Protein AF-A0A1M6BWD9-F1 (afdb_monomer_lite)

Organism: NCBI:txid1123071

Sequence (144 aa):
MQTHFTKLRRLILLSAVSTPVLSFIAFLVFAAGQEAVGLLMGLTAFLVANAFPHEKPMKDPNKESQWKLSHVLQLIPAMLVSIWLVQRPSFQLLLDDAWASLWDWRVITAAAIWHALWLRSSYRK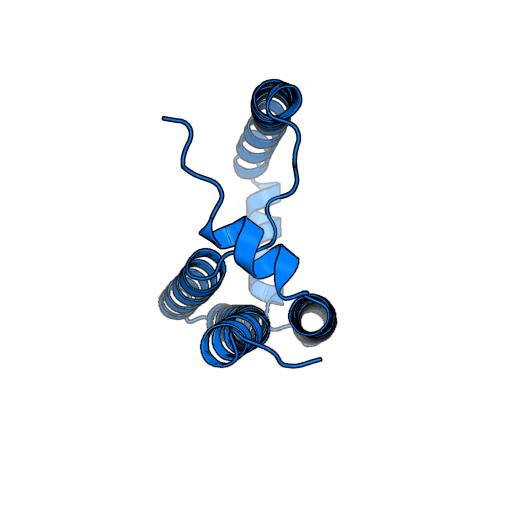ATTLEDTSIIAIYTEPEKS

pLDDT: mean 71.98, std 10.78, range [40.44, 87.0]

Foldseek 3Di:
DDQPPPVLLVLLLCLLQVLLVLLLVLLVCVLVVVVVVSVVSNVVSVCSNVVRDDQDPDPDPVVPVVVVVVVVVVVVVVVVVVVVLVPDPVNVVVVVVVSVCSPPVVVSVVSVVVSVVSSVVSNVSSVPDDSVSVCVRVPPPPPD

Secondary structure (DSSP, 8-state):
---S-HHHHHHHHHHHHHHHHHHHHHHHHHHTT-HHHHHHHHHHHHHHHHHS----S-S-HHHHHHHHHHHHHHHHHHHHHHHHHHTSHHHHHHHHHHHHTTT-HHHHHHHHHHHHHHHHHHHHHHHH--HHHHHHHHHS----

Radius of gyration: 19.37 Å; chains: 1; bounding box: 49×25×58 Å

Structure (mmCIF, N/CA/C/O backbone):
data_AF-A0A1M6BWD9-F1
#
_entry.id   AF-A0A1M6BWD9-F1
#
loop_
_atom_site.group_PDB
_atom_site.id
_atom_site.type_symbol
_atom_site.label_atom_id
_atom_site.label_alt_id
_atom_site.label_comp_id
_atom_site.label_asym_id
_atom_site.label_entity_id
_atom_site.label_seq_id
_atom_site.pdbx_PDB_ins_code
_atom_site.Cartn_x
_atom_site.Cartn_y
_atom_site.Cartn_z
_atom_site.occupancy
_atom_site.B_iso_or_equiv
_atom_site.auth_seq_id
_atom_site.auth_comp_id
_atom_site.auth_asym_id
_atom_site.auth_atom_id
_atom_site.pdbx_PDB_model_num
ATOM 1 N N . MET A 1 1 ? 6.108 -0.291 -33.527 1.00 48.62 1 MET A N 1
ATOM 2 C CA . MET A 1 1 ? 7.008 -0.589 -32.392 1.00 48.62 1 MET A CA 1
ATOM 3 C C . MET A 1 1 ? 6.810 -2.052 -32.013 1.00 48.62 1 MET A C 1
ATOM 5 O O . MET A 1 1 ? 5.716 -2.397 -31.586 1.00 48.62 1 MET A O 1
ATOM 9 N N . GLN A 1 2 ? 7.787 -2.927 -32.267 1.00 47.03 2 GLN A N 1
ATOM 10 C CA . GLN A 1 2 ? 7.740 -4.315 -31.788 1.00 47.03 2 GLN A CA 1
ATOM 11 C C . GLN A 1 2 ? 8.151 -4.319 -30.313 1.00 47.03 2 GLN A C 1
ATOM 13 O O . GLN A 1 2 ? 9.247 -3.880 -29.989 1.00 47.03 2 GLN A O 1
ATOM 18 N N . THR A 1 3 ? 7.265 -4.766 -29.422 1.00 55.62 3 THR A N 1
ATOM 19 C CA . THR A 1 3 ? 7.608 -4.965 -28.008 1.00 55.62 3 THR A CA 1
ATOM 20 C C . THR A 1 3 ? 8.378 -6.271 -27.861 1.00 55.62 3 THR A C 1
ATOM 22 O O . THR A 1 3 ? 7.799 -7.333 -28.099 1.00 55.62 3 THR A O 1
ATOM 25 N N . HIS A 1 4 ? 9.638 -6.224 -27.440 1.00 62.31 4 HIS A N 1
ATOM 26 C CA . HIS A 1 4 ? 10.453 -7.433 -27.264 1.00 62.31 4 HIS A CA 1
ATOM 27 C C . HIS A 1 4 ? 10.131 -8.179 -25.951 1.00 62.31 4 HIS A C 1
ATOM 29 O O . HIS A 1 4 ? 10.349 -9.385 -25.851 1.00 62.31 4 HIS A O 1
ATOM 35 N N . PHE A 1 5 ? 9.527 -7.498 -24.965 1.00 69.44 5 PHE A N 1
ATOM 36 C CA . PHE A 1 5 ? 9.282 -8.025 -23.611 1.00 69.44 5 PHE A CA 1
ATOM 37 C C . PHE A 1 5 ? 7.793 -8.173 -23.254 1.00 69.44 5 PHE A C 1
ATOM 39 O O . PHE A 1 5 ? 7.337 -7.738 -22.195 1.00 69.44 5 PHE A O 1
ATOM 46 N N . THR A 1 6 ? 6.993 -8.807 -24.117 1.00 74.00 6 THR A N 1
ATOM 47 C CA . THR A 1 6 ? 5.530 -8.906 -23.931 1.00 74.00 6 THR A CA 1
ATOM 48 C C . THR A 1 6 ? 5.119 -9.602 -22.625 1.00 74.00 6 THR A C 1
ATOM 50 O O . THR A 1 6 ? 4.178 -9.160 -21.969 1.00 74.00 6 THR A O 1
ATOM 53 N N . LYS A 1 7 ? 5.821 -10.670 -22.208 1.00 77.12 7 LYS A N 1
ATOM 54 C CA . LYS A 1 7 ? 5.540 -11.372 -20.936 1.00 77.12 7 LYS A CA 1
ATOM 55 C C . LYS A 1 7 ? 5.805 -10.480 -19.720 1.00 77.12 7 LYS A C 1
ATOM 57 O O . LYS A 1 7 ? 5.008 -10.456 -18.791 1.00 77.12 7 LYS A O 1
ATOM 62 N N . LEU A 1 8 ? 6.894 -9.719 -19.762 1.00 72.81 8 LEU A N 1
ATOM 63 C CA . LEU A 1 8 ? 7.339 -8.876 -18.658 1.00 72.81 8 LEU A CA 1
ATOM 64 C C . LEU A 1 8 ? 6.427 -7.650 -18.494 1.00 72.81 8 LEU A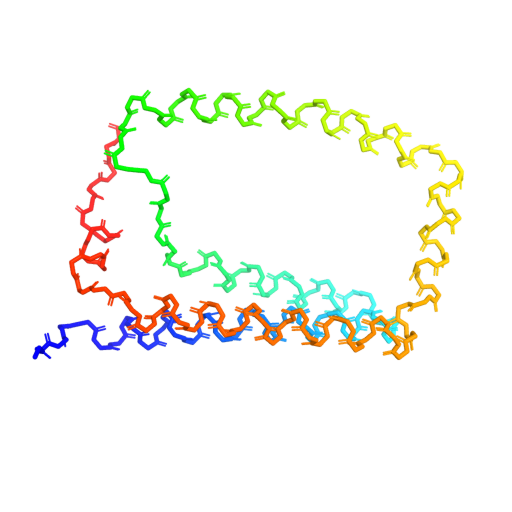 C 1
ATOM 66 O O . LEU A 1 8 ? 5.990 -7.346 -17.389 1.00 72.81 8 LEU A O 1
ATOM 70 N N . ARG A 1 9 ? 6.002 -7.039 -19.607 1.00 72.88 9 ARG A N 1
ATOM 71 C CA . ARG A 1 9 ? 4.967 -5.990 -19.612 1.00 72.88 9 ARG A CA 1
ATOM 72 C C . ARG A 1 9 ? 3.645 -6.461 -19.006 1.00 72.88 9 ARG A C 1
ATOM 74 O O . ARG A 1 9 ? 3.039 -5.725 -18.236 1.00 72.88 9 ARG A O 1
ATOM 81 N N . ARG A 1 10 ? 3.202 -7.686 -19.319 1.00 80.19 10 ARG A N 1
ATOM 82 C CA . ARG A 1 10 ? 1.982 -8.263 -18.724 1.00 80.19 10 ARG A CA 1
ATOM 83 C C . ARG A 1 10 ? 2.099 -8.408 -17.209 1.00 80.19 10 ARG A C 1
ATOM 85 O O . ARG A 1 10 ? 1.130 -8.132 -16.519 1.00 80.19 10 ARG A O 1
ATOM 92 N N . LEU A 1 11 ? 3.268 -8.797 -16.706 1.00 79.88 11 LEU A N 1
ATOM 93 C CA . LEU A 1 11 ? 3.521 -8.921 -15.270 1.00 79.88 11 LEU A CA 1
ATOM 94 C C . LEU A 1 11 ? 3.537 -7.558 -14.558 1.00 79.88 11 LEU A C 1
ATOM 96 O O . LEU A 1 11 ? 2.911 -7.428 -13.513 1.00 79.88 11 LEU A O 1
ATOM 100 N N . ILE A 1 12 ? 4.158 -6.533 -15.152 1.00 78.38 12 ILE A N 1
ATOM 101 C CA . ILE A 1 12 ? 4.143 -5.153 -14.625 1.00 78.38 12 ILE A CA 1
ATOM 102 C C . ILE A 1 12 ? 2.720 -4.573 -14.629 1.00 78.38 12 ILE A C 1
ATOM 104 O O . ILE A 1 12 ? 2.302 -3.911 -13.685 1.00 78.38 12 ILE A O 1
ATOM 108 N N . LEU A 1 13 ? 1.944 -4.826 -15.685 1.00 80.94 13 LEU A N 1
ATOM 109 C CA . LEU A 1 13 ? 0.542 -4.407 -15.740 1.00 80.94 13 LEU A CA 1
ATOM 110 C C . LEU A 1 13 ? -0.302 -5.136 -14.697 1.00 80.94 13 LEU A C 1
ATOM 112 O O . LEU A 1 13 ? -1.131 -4.512 -14.038 1.00 80.94 13 LEU A O 1
ATOM 116 N N . LEU A 1 14 ? -0.080 -6.442 -14.536 1.00 83.81 14 LEU A N 1
ATOM 117 C CA . LEU A 1 14 ? -0.772 -7.236 -13.532 1.00 83.81 14 LEU A CA 1
ATOM 118 C C . LEU A 1 14 ? -0.479 -6.692 -12.136 1.00 83.81 14 LEU A C 1
ATOM 120 O O . LEU A 1 14 ? -1.425 -6.459 -11.398 1.00 83.81 14 LEU A O 1
ATOM 124 N N . SER A 1 15 ? 0.783 -6.407 -11.808 1.00 82.25 15 SER A N 1
ATOM 125 C CA . SER A 1 15 ? 1.168 -5.871 -10.500 1.00 82.25 15 SER A CA 1
ATOM 126 C C . SER A 1 15 ? 0.617 -4.470 -10.242 1.00 82.25 15 SER A C 1
ATOM 128 O O . SER A 1 15 ? 0.125 -4.195 -9.145 1.00 82.25 15 SER A O 1
ATOM 130 N N . ALA A 1 16 ? 0.613 -3.608 -11.262 1.00 81.62 16 ALA A N 1
ATOM 131 C CA . ALA A 1 16 ? 0.047 -2.263 -11.197 1.00 81.62 16 ALA A CA 1
ATOM 132 C C . ALA A 1 16 ? -1.461 -2.261 -10.898 1.00 81.62 16 ALA A C 1
ATOM 134 O O . ALA A 1 16 ? -1.970 -1.286 -10.342 1.00 81.62 16 ALA A O 1
ATOM 135 N N . VAL A 1 17 ? -2.165 -3.341 -11.254 1.00 86.00 17 VAL A N 1
ATOM 136 C CA . VAL A 1 17 ? -3.596 -3.528 -10.990 1.00 86.00 17 VAL A CA 1
ATOM 137 C C . VAL A 1 17 ? -3.841 -4.302 -9.699 1.00 86.00 17 VAL A C 1
ATOM 139 O O . VAL A 1 17 ? -4.645 -3.885 -8.869 1.00 86.00 17 VAL A O 1
ATOM 142 N N . SER A 1 18 ? -3.146 -5.418 -9.497 1.00 85.06 18 SER A N 1
ATOM 143 C CA . SER A 1 18 ? -3.371 -6.304 -8.360 1.00 85.06 18 SER A CA 1
ATOM 144 C C . SER A 1 18 ? -2.968 -5.659 -7.043 1.00 85.06 18 SER A C 1
ATOM 146 O O . SER A 1 18 ? -3.638 -5.888 -6.049 1.00 85.06 18 SER A O 1
ATOM 148 N N . THR A 1 19 ? -1.922 -4.830 -7.021 1.00 82.94 19 THR A N 1
ATOM 149 C CA . THR A 1 19 ? -1.470 -4.155 -5.795 1.00 82.94 19 THR A CA 1
ATOM 150 C C . THR A 1 19 ? -2.558 -3.258 -5.192 1.00 82.94 19 THR A C 1
ATOM 152 O O . THR A 1 19 ? -2.977 -3.540 -4.071 1.00 82.94 19 THR A O 1
ATOM 155 N N . PRO A 1 20 ? -3.093 -2.238 -5.899 1.00 83.19 20 PRO A N 1
ATOM 156 C CA . PRO A 1 20 ? -4.149 -1.396 -5.339 1.00 83.19 20 PRO A CA 1
ATOM 157 C C . PRO A 1 20 ? -5.427 -2.185 -5.031 1.00 83.19 20 PRO A C 1
ATOM 159 O O . PRO A 1 20 ? -6.088 -1.906 -4.036 1.00 83.19 20 PRO A O 1
ATOM 162 N N . VAL A 1 21 ? -5.775 -3.195 -5.834 1.00 85.81 21 VAL A N 1
ATOM 163 C CA . VAL A 1 21 ? -6.963 -4.024 -5.578 1.00 85.81 21 VAL A CA 1
ATOM 164 C C . VAL A 1 21 ? -6.800 -4.854 -4.301 1.00 85.81 21 VAL A C 1
ATOM 166 O O . VAL A 1 21 ? -7.687 -4.842 -3.452 1.00 85.81 21 VAL A O 1
ATOM 169 N N . LEU A 1 22 ? -5.666 -5.535 -4.126 1.00 84.50 22 LEU A N 1
ATOM 170 C CA . LEU A 1 22 ? -5.383 -6.327 -2.928 1.00 84.50 22 LEU A CA 1
ATOM 171 C C . LEU A 1 22 ? -5.267 -5.443 -1.683 1.00 84.50 22 LEU A C 1
ATOM 173 O O . LEU A 1 22 ? -5.776 -5.827 -0.636 1.00 84.50 22 LEU A O 1
ATOM 177 N N . SER A 1 23 ? -4.675 -4.249 -1.795 1.00 83.38 23 SER A N 1
ATOM 178 C CA . SER A 1 23 ? -4.644 -3.268 -0.704 1.00 83.38 23 SER A CA 1
ATOM 179 C C . SER A 1 23 ? -6.044 -2.799 -0.304 1.00 83.38 23 SER A C 1
ATOM 181 O O . SER A 1 23 ? -6.332 -2.691 0.887 1.00 83.38 23 SER A O 1
ATOM 183 N N . PHE A 1 24 ? -6.942 -2.582 -1.270 1.00 86.56 24 PHE A N 1
ATOM 184 C CA . PHE A 1 24 ? -8.320 -2.202 -0.968 1.00 86.56 24 PHE A CA 1
ATOM 185 C C . PHE A 1 24 ? -9.102 -3.343 -0.308 1.00 86.56 24 PHE A C 1
ATOM 187 O O . PHE A 1 24 ? -9.823 -3.119 0.660 1.00 86.56 24 PHE A O 1
ATOM 194 N N . ILE A 1 25 ? -8.929 -4.580 -0.783 1.00 87.00 25 ILE A N 1
ATOM 195 C CA . ILE A 1 25 ? -9.562 -5.750 -0.161 1.00 87.00 25 ILE A CA 1
ATOM 196 C C . ILE A 1 25 ? -9.025 -5.954 1.259 1.00 87.00 25 ILE A C 1
ATOM 198 O O . ILE A 1 25 ? -9.814 -6.182 2.171 1.00 87.00 25 ILE A O 1
ATOM 202 N N . ALA A 1 26 ? -7.714 -5.810 1.468 1.00 82.19 26 ALA A N 1
ATOM 203 C CA . ALA A 1 26 ? -7.107 -5.863 2.794 1.00 82.19 26 ALA A CA 1
ATOM 204 C C . ALA A 1 26 ? -7.742 -4.833 3.739 1.00 82.19 26 ALA A C 1
ATOM 206 O O . ALA A 1 26 ? -8.107 -5.185 4.857 1.00 82.19 26 ALA A O 1
ATOM 207 N N . PHE A 1 27 ? -7.953 -3.601 3.264 1.00 83.69 27 PHE A N 1
ATOM 208 C CA . PHE A 1 27 ? -8.663 -2.563 4.012 1.00 83.69 27 PHE A CA 1
ATOM 209 C C . PHE A 1 27 ? -10.100 -2.976 4.367 1.00 83.69 27 PHE A C 1
ATOM 211 O O . PHE A 1 27 ? -10.486 -2.851 5.523 1.00 83.69 27 PHE A O 1
ATOM 218 N N . LEU A 1 28 ? -10.882 -3.510 3.422 1.00 85.19 28 LEU A N 1
ATOM 219 C CA . LEU A 1 28 ? -12.264 -3.935 3.691 1.00 85.19 28 LEU A CA 1
ATOM 220 C C . LEU A 1 28 ? -12.340 -5.097 4.690 1.00 85.19 28 LEU A C 1
ATOM 222 O O . LEU A 1 28 ? -13.193 -5.096 5.571 1.00 85.19 28 LEU A O 1
ATOM 226 N N . VAL A 1 29 ? -11.449 -6.082 4.564 1.00 84.31 29 VAL A N 1
ATOM 227 C CA . VAL A 1 29 ? -11.373 -7.236 5.474 1.00 84.31 29 VAL A CA 1
ATOM 228 C C . VAL A 1 29 ? -10.981 -6.787 6.882 1.00 84.31 29 VAL A C 1
ATOM 230 O O . VAL A 1 29 ? -11.552 -7.248 7.869 1.00 84.31 29 VAL A O 1
ATOM 233 N N . PHE A 1 30 ? -10.047 -5.844 6.969 1.00 79.25 30 PHE A N 1
ATOM 234 C CA . PHE A 1 30 ? -9.639 -5.231 8.223 1.00 79.25 30 PHE A CA 1
ATOM 235 C C . PHE A 1 30 ? -10.779 -4.422 8.859 1.00 79.25 30 PHE A C 1
ATOM 237 O O . PHE A 1 30 ? -11.083 -4.607 10.033 1.00 79.25 30 PHE A O 1
ATOM 244 N N . ALA A 1 31 ? -11.482 -3.609 8.066 1.00 77.31 31 ALA A N 1
ATOM 245 C CA . ALA A 1 31 ? -12.642 -2.833 8.501 1.00 77.31 31 ALA A CA 1
ATOM 246 C C . ALA A 1 31 ? -13.832 -3.712 8.935 1.00 77.31 31 ALA A C 1
ATOM 248 O O . ALA A 1 31 ? -14.627 -3.303 9.775 1.00 77.31 31 ALA A O 1
ATOM 249 N N . ALA A 1 32 ? -13.938 -4.935 8.407 1.00 82.25 32 ALA A N 1
ATOM 250 C CA . ALA A 1 32 ? -14.927 -5.932 8.817 1.00 82.25 32 ALA A CA 1
ATOM 251 C C . ALA A 1 32 ? -14.561 -6.671 10.126 1.00 82.25 32 ALA A C 1
ATOM 253 O O . ALA A 1 32 ? -15.246 -7.623 10.503 1.00 82.25 32 ALA A O 1
ATOM 254 N N . GLY A 1 33 ? -13.476 -6.276 10.805 1.00 77.06 33 GLY A N 1
ATOM 255 C CA . GLY A 1 33 ? -13.030 -6.865 12.071 1.00 77.06 33 GLY A CA 1
ATOM 256 C C . GLY A 1 33 ? -12.183 -8.134 11.926 1.00 77.06 33 GLY A C 1
ATOM 257 O O . GLY A 1 33 ? -11.872 -8.779 12.924 1.00 77.06 33 GLY A O 1
ATOM 258 N N . GLN A 1 34 ? -11.780 -8.514 10.706 1.00 82.81 34 GLN A N 1
ATOM 259 C CA . GLN A 1 34 ? -10.877 -9.649 10.473 1.00 82.81 34 GLN A CA 1
ATOM 260 C C . GLN A 1 34 ? -9.422 -9.183 10.358 1.00 82.81 34 GLN A C 1
ATOM 262 O O . GLN A 1 34 ? -8.777 -9.313 9.316 1.00 82.81 34 GLN A O 1
ATOM 267 N N . GLU A 1 35 ? -8.890 -8.642 11.450 1.00 80.31 35 GLU A N 1
ATOM 268 C CA . GLU A 1 35 ? -7.596 -7.949 11.493 1.00 80.31 35 GLU A CA 1
ATOM 269 C C . GLU A 1 35 ? -6.433 -8.807 10.975 1.00 80.31 35 GLU A C 1
ATOM 271 O O . GLU A 1 35 ? -5.673 -8.376 10.108 1.00 80.31 35 GLU A O 1
ATOM 276 N N . ALA A 1 36 ? -6.329 -10.056 11.443 1.00 75.94 36 ALA A N 1
ATOM 277 C CA . ALA A 1 36 ? -5.264 -10.976 11.042 1.00 75.94 36 ALA A CA 1
ATOM 278 C C . ALA A 1 36 ? -5.304 -11.302 9.539 1.00 75.94 36 ALA A C 1
ATOM 280 O O . ALA A 1 36 ? -4.264 -11.351 8.880 1.00 75.94 36 ALA A O 1
ATOM 281 N N . VAL A 1 37 ? -6.504 -11.485 8.979 1.00 79.69 37 VAL A N 1
ATOM 282 C CA . VAL A 1 37 ? -6.686 -11.762 7.546 1.00 79.69 37 VAL A CA 1
ATOM 283 C C . VAL A 1 37 ? -6.376 -10.507 6.729 1.00 79.69 37 VAL A C 1
ATOM 285 O O . VAL A 1 37 ? -5.654 -10.590 5.737 1.00 79.69 37 VAL A O 1
ATOM 288 N N . GLY A 1 38 ? -6.833 -9.335 7.180 1.00 74.62 38 GLY A N 1
ATOM 289 C CA . GLY A 1 38 ? -6.517 -8.046 6.565 1.00 74.62 38 GLY A CA 1
ATOM 290 C C . GLY A 1 38 ? -5.010 -7.774 6.524 1.00 74.62 38 GLY A C 1
ATOM 291 O O . GLY A 1 38 ? -4.483 -7.401 5.476 1.00 74.62 38 GLY A O 1
ATOM 292 N N . LEU A 1 39 ? -4.290 -8.054 7.615 1.00 78.88 39 LEU A N 1
ATOM 293 C CA . LEU A 1 39 ? -2.829 -7.932 7.681 1.00 78.88 39 LEU A CA 1
ATOM 294 C C . LEU A 1 39 ? -2.118 -8.891 6.719 1.00 78.88 39 LEU A C 1
ATOM 296 O O . LEU A 1 39 ? -1.208 -8.469 6.005 1.00 78.88 39 LEU A O 1
ATOM 300 N N . LEU A 1 40 ? -2.546 -10.155 6.642 1.00 81.25 40 LEU A N 1
ATOM 301 C CA . LEU A 1 40 ? -1.995 -11.125 5.686 1.00 81.25 40 LEU A CA 1
ATOM 302 C C . LEU A 1 40 ? -2.227 -10.690 4.230 1.00 81.25 40 LEU A C 1
ATOM 304 O O . LEU A 1 40 ? -1.331 -10.809 3.388 1.00 81.25 40 LEU A O 1
ATOM 308 N N . MET A 1 41 ? -3.402 -10.140 3.921 1.00 77.56 41 MET A N 1
ATOM 309 C CA . MET A 1 41 ? -3.698 -9.609 2.588 1.00 77.56 41 MET A CA 1
ATOM 310 C C . MET A 1 41 ? -2.887 -8.346 2.279 1.00 77.56 41 MET A C 1
ATOM 312 O O . MET A 1 41 ? -2.374 -8.212 1.168 1.00 77.56 41 MET A O 1
ATOM 316 N N . GLY A 1 42 ? -2.694 -7.461 3.261 1.00 75.62 42 GLY A N 1
ATOM 317 C CA . GLY A 1 42 ? -1.822 -6.292 3.143 1.00 75.62 42 GLY A CA 1
ATOM 318 C C . GLY A 1 42 ? -0.364 -6.681 2.888 1.00 75.62 42 GLY A C 1
ATOM 319 O O . GLY A 1 42 ? 0.269 -6.136 1.983 1.00 75.62 42 GLY A O 1
ATOM 320 N N . LEU A 1 43 ? 0.144 -7.688 3.606 1.00 78.81 43 LEU A N 1
ATOM 321 C CA . LEU A 1 43 ? 1.472 -8.260 3.375 1.00 78.81 43 LEU A CA 1
ATOM 322 C C . LEU A 1 43 ? 1.585 -8.845 1.963 1.00 78.81 43 LEU A C 1
ATOM 324 O O . LEU A 1 43 ? 2.584 -8.631 1.283 1.00 78.81 43 LEU A O 1
ATOM 328 N N . THR A 1 44 ? 0.546 -9.528 1.485 1.00 80.88 44 THR A N 1
ATOM 329 C CA . THR A 1 44 ? 0.511 -10.069 0.119 1.00 80.88 44 THR A CA 1
ATOM 330 C C . THR A 1 44 ? 0.555 -8.951 -0.924 1.00 80.88 44 THR A C 1
ATOM 332 O O . THR A 1 44 ? 1.337 -9.028 -1.870 1.00 80.88 44 THR A O 1
ATOM 335 N N . ALA A 1 45 ? -0.218 -7.876 -0.737 1.00 79.44 45 ALA A N 1
ATOM 336 C CA . ALA A 1 45 ? -0.178 -6.701 -1.607 1.00 79.44 45 ALA A CA 1
ATOM 337 C C . ALA A 1 45 ? 1.215 -6.050 -1.616 1.00 79.44 45 ALA A C 1
ATOM 339 O O . ALA A 1 45 ? 1.725 -5.694 -2.677 1.00 79.44 45 ALA A O 1
ATOM 340 N N . PHE A 1 46 ? 1.864 -5.958 -0.452 1.00 76.56 46 PHE A N 1
ATOM 341 C CA . PHE A 1 46 ? 3.230 -5.456 -0.322 1.00 76.56 46 PHE A CA 1
ATOM 342 C C . PHE A 1 46 ? 4.249 -6.346 -1.044 1.00 76.56 46 PHE A C 1
ATOM 344 O O . PHE A 1 46 ? 5.096 -5.838 -1.778 1.00 76.56 46 PHE A O 1
ATOM 351 N N . LEU A 1 47 ? 4.165 -7.669 -0.890 1.00 79.00 47 LEU A N 1
ATOM 352 C CA . LEU A 1 47 ? 5.045 -8.605 -1.593 1.00 79.00 47 LEU A CA 1
ATOM 353 C C . LEU A 1 47 ? 4.867 -8.498 -3.107 1.00 79.00 47 LEU A C 1
ATOM 355 O O . LEU A 1 47 ? 5.855 -8.449 -3.830 1.00 79.00 47 LEU A O 1
ATOM 359 N N . VAL A 1 48 ? 3.627 -8.381 -3.587 1.00 79.19 48 VAL A N 1
ATOM 360 C CA . VAL A 1 48 ? 3.338 -8.156 -5.009 1.00 79.19 48 VAL A CA 1
ATOM 361 C C . VAL A 1 48 ? 3.911 -6.819 -5.479 1.00 79.19 48 VAL A C 1
ATOM 363 O O . VAL A 1 48 ? 4.529 -6.775 -6.536 1.00 79.19 48 VAL A O 1
ATOM 366 N N . ALA A 1 49 ? 3.799 -5.745 -4.697 1.00 74.12 49 ALA A N 1
ATOM 367 C CA . ALA A 1 49 ? 4.382 -4.450 -5.052 1.00 74.12 49 ALA A CA 1
ATOM 368 C C . ALA A 1 49 ? 5.916 -4.506 -5.191 1.00 74.12 49 ALA A C 1
ATOM 370 O O . ALA A 1 49 ? 6.474 -3.886 -6.092 1.00 74.12 49 ALA A O 1
ATOM 371 N N . ASN A 1 50 ? 6.595 -5.262 -4.322 1.00 71.75 50 ASN A N 1
ATOM 372 C CA . ASN A 1 50 ? 8.058 -5.367 -4.309 1.00 71.75 50 ASN A CA 1
ATOM 373 C C . ASN A 1 50 ? 8.612 -6.436 -5.261 1.00 71.75 50 ASN A C 1
ATOM 375 O O . ASN A 1 50 ? 9.757 -6.332 -5.692 1.00 71.75 50 ASN A O 1
ATOM 379 N N . ALA A 1 51 ? 7.823 -7.456 -5.606 1.00 70.38 51 ALA A N 1
ATOM 380 C CA . ALA A 1 51 ? 8.245 -8.530 -6.505 1.00 70.38 51 ALA A CA 1
ATOM 381 C C . ALA A 1 51 ? 8.438 -8.058 -7.956 1.00 70.38 51 ALA A C 1
ATOM 383 O O . ALA A 1 51 ? 9.131 -8.722 -8.729 1.00 70.38 51 ALA A O 1
ATOM 384 N N . PHE A 1 52 ? 7.840 -6.922 -8.335 1.00 66.44 52 PHE A N 1
ATOM 385 C CA . PHE A 1 52 ? 7.965 -6.360 -9.676 1.00 66.44 52 PHE A CA 1
ATOM 386 C C . PHE A 1 52 ? 8.737 -5.042 -9.642 1.00 66.44 52 PHE A C 1
ATOM 388 O O . PHE A 1 52 ? 8.422 -4.156 -8.844 1.00 66.44 52 PHE A O 1
ATOM 395 N N . PRO A 1 53 ? 9.742 -4.875 -10.513 1.00 57.75 53 PRO A N 1
ATOM 396 C CA . PRO A 1 53 ? 10.553 -3.676 -10.505 1.00 57.75 53 PRO A CA 1
ATOM 397 C C . PRO A 1 53 ? 9.726 -2.475 -10.961 1.00 57.75 53 PRO A C 1
ATOM 399 O O . PRO A 1 53 ? 9.129 -2.464 -12.037 1.00 57.75 53 PRO A O 1
ATOM 402 N N . HIS A 1 54 ? 9.714 -1.452 -10.119 1.00 56.72 54 HIS A N 1
ATOM 403 C CA . HIS A 1 54 ? 9.221 -0.126 -10.452 1.00 56.72 54 HIS A CA 1
ATOM 404 C C . HIS A 1 54 ? 10.424 0.723 -10.879 1.00 56.72 54 HIS A C 1
ATOM 406 O O . HIS A 1 54 ? 11.538 0.466 -10.418 1.00 56.72 54 HIS A O 1
ATOM 412 N N . GLU A 1 55 ? 10.227 1.706 -11.767 1.00 50.41 55 GLU A N 1
ATOM 413 C CA . GLU A 1 55 ? 11.298 2.632 -12.164 1.00 50.41 55 GLU A CA 1
ATOM 414 C C . GLU A 1 55 ? 12.001 3.170 -10.914 1.00 50.41 55 GLU A C 1
ATOM 416 O O . GLU A 1 55 ? 11.393 3.880 -10.109 1.00 50.41 55 GLU A O 1
ATOM 421 N N . LYS A 1 56 ? 13.278 2.806 -10.735 1.00 53.62 56 LYS A N 1
ATOM 422 C CA . LYS A 1 56 ? 14.099 3.370 -9.670 1.00 53.62 56 LYS A CA 1
ATOM 423 C C . LYS A 1 56 ? 14.272 4.857 -9.979 1.00 53.62 56 LYS A C 1
ATOM 425 O O . LYS A 1 56 ? 14.796 5.201 -11.044 1.00 53.62 56 LYS A O 1
ATOM 430 N N . PRO A 1 57 ? 13.859 5.764 -9.083 1.00 48.72 57 PRO A N 1
ATOM 431 C CA . PRO A 1 57 ? 14.236 7.151 -9.221 1.00 48.72 57 PRO A CA 1
ATOM 432 C C . PRO A 1 57 ? 15.723 7.242 -8.877 1.00 48.72 57 PRO A C 1
ATOM 434 O O . PRO A 1 57 ? 16.071 7.217 -7.705 1.00 48.72 57 PRO A O 1
ATOM 437 N N . MET A 1 58 ? 16.581 7.292 -9.899 1.00 51.50 58 MET A N 1
ATOM 438 C CA . MET A 1 58 ? 17.804 8.111 -9.999 1.00 51.50 58 MET A CA 1
ATOM 439 C C . MET A 1 58 ? 18.879 7.421 -10.849 1.00 51.50 58 MET A C 1
ATOM 441 O O . MET A 1 58 ? 19.397 6.372 -10.500 1.00 51.50 58 MET A O 1
ATOM 445 N N . LYS A 1 59 ? 19.261 8.094 -11.940 1.00 48.53 59 LYS A N 1
ATOM 446 C CA . LYS A 1 59 ? 20.385 7.756 -12.830 1.00 48.53 59 LYS A CA 1
ATOM 447 C C . LYS A 1 59 ? 21.736 8.328 -12.356 1.00 48.53 59 LYS A C 1
ATOM 449 O O . LYS A 1 59 ? 22.649 8.462 -13.163 1.00 48.53 59 LYS A O 1
ATOM 454 N N . ASP A 1 60 ? 21.871 8.743 -11.093 1.00 53.78 60 ASP A N 1
ATOM 455 C CA . ASP A 1 60 ? 23.008 9.568 -10.654 1.00 53.78 60 ASP A CA 1
ATOM 456 C C . ASP A 1 60 ? 23.673 8.988 -9.381 1.00 53.78 60 ASP A C 1
ATOM 458 O O . ASP A 1 60 ? 23.203 9.248 -8.269 1.00 53.78 60 ASP A O 1
ATOM 462 N N . PRO A 1 61 ? 24.754 8.187 -9.508 1.00 57.16 61 PRO A N 1
ATOM 463 C CA . PRO A 1 61 ? 25.356 7.442 -8.392 1.00 57.16 61 PRO A CA 1
ATOM 464 C C . PRO A 1 61 ? 25.924 8.342 -7.281 1.00 57.16 61 PRO A C 1
ATOM 466 O O . PRO A 1 61 ? 25.985 7.934 -6.124 1.00 57.16 61 PRO A O 1
ATOM 469 N N . ASN A 1 62 ? 26.267 9.599 -7.587 1.00 57.06 62 ASN A N 1
ATOM 470 C CA . ASN A 1 62 ? 26.738 10.565 -6.586 1.00 57.06 62 ASN A CA 1
ATOM 471 C C . ASN A 1 62 ? 25.609 11.174 -5.736 1.00 57.06 62 ASN A C 1
ATOM 473 O O . ASN A 1 62 ? 25.873 11.688 -4.650 1.00 57.06 62 ASN A O 1
ATOM 477 N N . LYS A 1 63 ? 24.352 11.112 -6.195 1.00 52.50 63 LYS A N 1
ATOM 478 C CA . LYS A 1 63 ? 23.191 11.618 -5.442 1.00 52.50 63 LYS A CA 1
ATOM 479 C C . LYS A 1 63 ? 22.522 10.545 -4.597 1.00 52.50 63 LYS A C 1
ATOM 481 O O . LYS A 1 63 ? 21.768 10.885 -3.694 1.00 52.50 63 LYS A O 1
ATOM 486 N N . GLU A 1 64 ? 22.816 9.271 -4.838 1.00 53.12 64 GLU A N 1
ATOM 487 C CA . GLU A 1 64 ? 22.166 8.162 -4.146 1.00 53.12 64 GLU A CA 1
ATOM 488 C C . GLU A 1 64 ? 22.573 8.071 -2.665 1.00 53.12 64 GLU A C 1
ATOM 490 O O . GLU A 1 64 ? 21.711 7.883 -1.808 1.00 53.12 64 GLU A O 1
ATOM 495 N N . SER A 1 65 ? 23.855 8.267 -2.325 1.00 58.75 65 SER A N 1
ATOM 496 C CA . SER A 1 65 ? 24.305 8.226 -0.920 1.00 58.75 65 SER A CA 1
ATOM 497 C C . SER A 1 65 ? 23.833 9.447 -0.123 1.00 58.75 65 SER A C 1
ATOM 499 O O . SER A 1 65 ? 23.381 9.306 1.013 1.00 58.75 65 SER A O 1
ATOM 501 N N . GLN A 1 66 ? 23.855 10.634 -0.741 1.00 59.16 66 GLN A N 1
ATOM 502 C CA . GLN A 1 66 ? 23.358 11.872 -0.137 1.00 59.16 66 GLN A CA 1
ATOM 503 C C . GLN A 1 66 ? 21.837 11.853 0.022 1.00 59.16 66 GLN A C 1
ATOM 505 O O . GLN A 1 66 ? 21.330 12.278 1.058 1.00 59.16 66 GLN A O 1
ATOM 510 N N . TRP A 1 67 ? 21.108 11.313 -0.959 1.00 59.88 67 TRP A N 1
ATOM 511 C CA . TRP A 1 67 ? 19.666 11.117 -0.863 1.00 59.88 67 TRP A CA 1
ATOM 512 C C . TRP A 1 67 ? 19.320 10.093 0.217 1.00 59.88 67 TRP A C 1
ATOM 514 O O . TRP A 1 67 ? 18.521 10.412 1.087 1.00 59.88 67 TRP A O 1
ATOM 524 N N . LYS A 1 68 ? 19.972 8.920 0.253 1.00 60.03 68 LYS A N 1
ATOM 525 C CA . LYS A 1 68 ? 19.755 7.911 1.308 1.00 60.03 68 LYS A CA 1
ATOM 526 C C . LYS A 1 68 ? 20.011 8.486 2.702 1.00 60.03 68 LYS A C 1
ATOM 528 O O . LYS A 1 68 ? 19.174 8.323 3.584 1.00 60.03 68 LYS A O 1
ATOM 533 N N . LEU A 1 69 ? 21.118 9.206 2.896 1.00 68.69 69 LEU A N 1
ATOM 534 C CA . LEU A 1 69 ? 21.448 9.812 4.188 1.00 68.69 69 LEU A CA 1
ATOM 535 C C . LEU A 1 69 ? 20.465 10.928 4.572 1.00 68.69 69 LEU A C 1
ATOM 537 O O . LEU A 1 69 ? 20.003 10.972 5.709 1.00 68.69 69 LEU A O 1
ATOM 541 N N . SER A 1 70 ? 20.103 11.800 3.625 1.00 66.62 70 SER A N 1
ATOM 542 C CA . SER A 1 70 ? 19.107 12.856 3.838 1.00 66.62 70 SER A CA 1
ATOM 543 C C . SER A 1 70 ? 17.732 12.277 4.173 1.00 66.62 70 SER A C 1
ATOM 545 O O . SER A 1 70 ? 17.064 12.770 5.079 1.00 66.62 70 SER A O 1
ATOM 547 N N . HIS A 1 71 ? 17.334 11.194 3.507 1.00 65.06 71 HIS A N 1
ATOM 548 C CA . HIS A 1 71 ? 16.053 10.541 3.734 1.00 65.06 71 HIS A CA 1
ATOM 549 C C . HIS A 1 71 ? 16.010 9.846 5.101 1.00 65.06 71 HIS A C 1
ATOM 551 O O . HIS A 1 71 ? 15.042 10.009 5.839 1.00 65.06 71 HIS A O 1
ATOM 557 N N . VAL A 1 72 ? 17.093 9.165 5.498 1.00 65.81 72 VAL A N 1
ATOM 558 C CA . VAL A 1 72 ? 17.235 8.577 6.842 1.00 65.81 72 VAL A CA 1
ATOM 559 C C . VAL A 1 72 ? 17.223 9.660 7.927 1.00 65.81 72 VAL A C 1
ATOM 561 O O . VAL A 1 72 ? 16.522 9.516 8.926 1.00 65.81 72 VAL A O 1
ATOM 564 N N . LEU A 1 73 ? 17.927 10.778 7.726 1.00 71.44 73 LEU A N 1
ATOM 565 C CA . LEU A 1 73 ? 17.934 11.897 8.676 1.00 71.44 73 LEU A CA 1
ATOM 566 C C . LEU A 1 73 ? 16.568 12.580 8.805 1.00 71.44 73 LEU A C 1
ATOM 568 O O . LEU A 1 73 ? 16.224 13.026 9.893 1.00 71.44 73 LEU A O 1
ATOM 572 N N . GLN A 1 74 ? 15.773 12.639 7.736 1.00 62.66 74 GLN A N 1
ATOM 573 C CA . GLN A 1 74 ? 14.394 13.143 7.785 1.00 62.66 74 GLN A CA 1
ATOM 574 C C . GLN A 1 74 ? 13.430 12.158 8.464 1.00 62.66 74 GLN A C 1
ATOM 576 O O . GLN A 1 74 ? 12.457 12.579 9.090 1.00 62.66 74 GLN A O 1
ATOM 581 N N . LEU A 1 75 ? 13.714 10.855 8.387 1.00 62.19 75 LEU A N 1
ATOM 582 C CA . LEU A 1 75 ? 12.923 9.810 9.037 1.00 62.19 75 LEU A CA 1
ATOM 583 C C . LEU A 1 75 ? 13.095 9.797 10.562 1.00 62.19 75 LEU A C 1
ATOM 585 O O . LEU A 1 75 ? 12.142 9.464 11.258 1.00 62.19 75 LEU A O 1
ATOM 589 N N . ILE A 1 76 ? 14.257 10.188 11.099 1.00 68.88 76 ILE A N 1
ATOM 590 C CA . ILE A 1 76 ? 14.521 10.154 12.550 1.00 68.88 76 ILE A CA 1
ATOM 591 C C . ILE A 1 76 ? 13.574 11.084 13.342 1.00 68.88 76 ILE A C 1
ATOM 593 O O . ILE A 1 76 ? 12.905 10.590 14.251 1.00 68.88 76 ILE A O 1
ATOM 597 N N . PRO A 1 77 ? 13.428 12.387 13.020 1.00 70.38 77 PRO A N 1
ATOM 598 C CA . PRO A 1 77 ? 12.454 13.253 13.683 1.00 70.38 77 PRO A CA 1
ATOM 599 C C . PRO A 1 77 ? 11.022 12.748 13.518 1.00 70.38 77 PRO A C 1
ATOM 601 O O . PRO A 1 77 ? 10.254 12.781 14.473 1.00 70.38 77 PRO A O 1
ATOM 604 N N . ALA A 1 78 ? 10.670 12.238 12.334 1.00 65.00 78 ALA A N 1
ATOM 605 C CA . ALA A 1 78 ? 9.345 11.681 12.083 1.00 65.00 78 ALA A CA 1
ATOM 606 C C . ALA A 1 78 ? 9.074 10.442 12.952 1.00 65.00 78 ALA A C 1
ATOM 608 O O . ALA A 1 78 ? 7.990 10.329 13.521 1.00 65.00 78 ALA A O 1
ATOM 609 N N . MET A 1 79 ? 10.055 9.550 13.122 1.00 65.94 79 MET A N 1
ATOM 610 C CA . MET A 1 79 ? 9.966 8.410 14.039 1.00 65.94 79 MET A CA 1
ATOM 611 C C . MET A 1 79 ? 9.834 8.865 15.489 1.00 65.94 79 MET A C 1
ATOM 613 O O . MET A 1 79 ? 8.957 8.374 16.188 1.00 65.94 79 MET A O 1
ATOM 617 N N . LEU A 1 80 ? 10.655 9.817 15.942 1.00 70.00 80 LEU A N 1
ATOM 618 C CA . LEU A 1 80 ? 10.590 10.335 17.312 1.00 70.00 80 LEU A CA 1
ATOM 619 C C . LEU A 1 80 ? 9.237 10.997 17.602 1.00 70.00 80 LEU A C 1
ATOM 621 O O . LEU A 1 80 ? 8.643 10.745 18.648 1.00 70.00 80 LEU A O 1
ATOM 625 N N . VAL A 1 81 ? 8.719 11.786 16.656 1.00 70.50 81 VAL A N 1
ATOM 626 C CA . VAL A 1 81 ? 7.379 12.382 16.737 1.00 70.50 81 VAL A CA 1
ATOM 627 C C . VAL A 1 81 ? 6.307 11.299 16.732 1.00 70.50 81 VAL A C 1
ATOM 629 O O . VAL A 1 81 ? 5.394 11.376 17.542 1.00 70.50 81 VAL A O 1
ATOM 632 N N . SER A 1 82 ? 6.425 10.272 15.890 1.00 68.19 82 SER A N 1
ATOM 633 C CA . SER A 1 82 ? 5.465 9.162 15.840 1.00 68.19 82 SER A CA 1
ATOM 634 C C . SER A 1 82 ? 5.448 8.373 17.149 1.00 68.19 82 SER A C 1
ATOM 636 O O . SER A 1 82 ? 4.379 8.117 17.685 1.00 68.19 82 SER A O 1
ATOM 638 N N . ILE A 1 83 ? 6.616 8.053 17.716 1.00 74.00 83 ILE A N 1
ATOM 639 C CA . ILE A 1 83 ? 6.741 7.379 19.018 1.00 74.00 83 ILE A CA 1
ATOM 640 C C . ILE A 1 83 ? 6.121 8.240 20.121 1.00 74.00 83 ILE A C 1
ATOM 642 O O . ILE A 1 83 ? 5.342 7.739 20.929 1.00 74.00 83 ILE A O 1
ATOM 646 N N . TRP A 1 84 ? 6.421 9.541 20.136 1.00 76.25 84 TRP A N 1
ATOM 647 C CA . TRP A 1 84 ? 5.828 10.473 21.092 1.00 76.25 84 TRP A CA 1
ATOM 648 C C . TRP A 1 84 ? 4.305 10.567 20.944 1.00 76.25 84 TRP A C 1
ATOM 650 O O . TRP A 1 84 ? 3.599 10.610 21.949 1.00 76.25 84 TRP A O 1
ATOM 660 N N . LEU A 1 85 ? 3.795 10.570 19.708 1.00 68.19 85 LEU A N 1
ATOM 661 C CA . LEU A 1 85 ? 2.366 10.614 19.408 1.00 68.19 85 LEU A CA 1
ATOM 662 C C . LEU A 1 85 ? 1.669 9.340 19.904 1.00 68.19 85 LEU A C 1
ATOM 664 O O . LEU A 1 85 ? 0.662 9.439 20.595 1.00 68.19 85 LEU A O 1
ATOM 668 N N . VAL A 1 86 ? 2.247 8.164 19.630 1.00 74.06 86 VAL A N 1
ATOM 669 C CA . VAL A 1 86 ? 1.714 6.849 20.033 1.00 74.06 86 VAL A CA 1
ATOM 670 C C . VAL A 1 86 ? 1.622 6.704 21.553 1.00 74.06 86 VAL A C 1
ATOM 672 O O . VAL A 1 86 ? 0.721 6.047 22.061 1.00 74.06 86 VAL A O 1
ATOM 675 N N . GLN A 1 87 ? 2.509 7.362 22.300 1.00 74.50 87 GLN A N 1
ATOM 676 C CA . GLN A 1 87 ? 2.481 7.359 23.765 1.00 74.50 87 GLN A CA 1
ATOM 677 C C . GLN A 1 87 ? 1.402 8.276 24.368 1.00 74.50 87 GLN A C 1
ATOM 679 O O . GLN A 1 87 ? 1.206 8.270 25.586 1.00 74.50 87 GLN A O 1
ATOM 684 N N . ARG A 1 88 ? 0.700 9.091 23.566 1.00 75.44 88 ARG A N 1
ATOM 685 C CA . ARG A 1 88 ? -0.367 9.964 24.071 1.00 75.44 88 ARG A CA 1
ATOM 686 C C . ARG A 1 88 ? -1.680 9.185 24.214 1.00 75.44 88 ARG A C 1
ATOM 688 O O . ARG A 1 88 ? -2.149 8.621 23.232 1.00 75.44 88 ARG A O 1
ATOM 695 N N . PRO A 1 89 ? -2.373 9.265 25.367 1.00 79.31 89 PRO A N 1
ATOM 696 C CA . PRO A 1 89 ? -3.714 8.687 25.524 1.00 79.31 89 PRO A CA 1
ATOM 697 C C . PRO A 1 89 ? -4.718 9.202 24.481 1.00 79.31 89 PRO A C 1
ATOM 699 O O . PRO A 1 89 ? -5.594 8.475 24.030 1.00 79.31 89 PRO A O 1
ATOM 702 N N . SER A 1 90 ? -4.550 10.454 24.050 1.00 75.94 90 SER A N 1
ATOM 703 C CA . SER A 1 90 ? -5.336 11.086 22.986 1.00 75.94 90 SER A CA 1
ATOM 704 C C . SER A 1 90 ? -5.189 10.380 21.641 1.00 75.94 90 SER A C 1
ATOM 706 O O . SER A 1 90 ? -6.126 10.369 20.855 1.00 75.94 90 SER A O 1
ATOM 708 N N . PHE A 1 91 ? -4.015 9.808 21.370 1.00 73.50 91 PHE A N 1
ATOM 709 C CA . PHE A 1 91 ?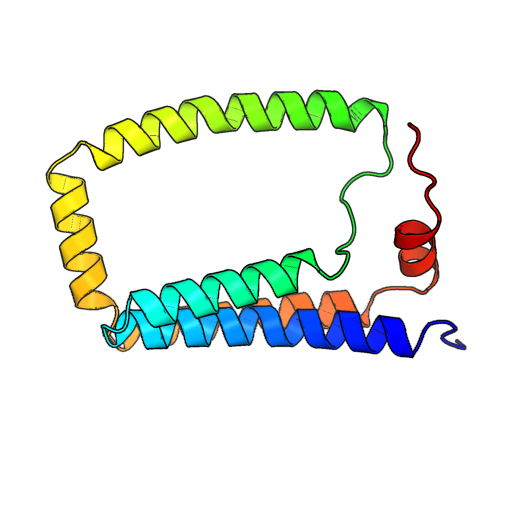 -3.772 9.051 20.152 1.00 73.50 91 PHE A CA 1
ATOM 710 C C . PHE A 1 91 ? -4.441 7.682 20.208 1.00 73.50 91 PHE A C 1
ATOM 712 O O . PHE A 1 91 ? -5.003 7.265 19.207 1.00 73.50 91 PHE A O 1
ATOM 719 N N . GLN A 1 92 ? -4.455 7.030 21.375 1.00 73.56 92 GLN A N 1
ATOM 720 C CA . GLN A 1 92 ? -5.203 5.787 21.563 1.00 73.56 92 GLN A CA 1
ATOM 721 C C . GLN A 1 92 ? -6.705 6.006 21.335 1.00 73.56 92 GLN A C 1
ATOM 723 O O . GLN A 1 92 ? -7.304 5.286 20.554 1.00 73.56 92 GLN A O 1
ATOM 728 N N . LEU A 1 93 ? -7.283 7.067 21.908 1.00 74.94 93 LEU A N 1
ATOM 729 C CA . LEU A 1 93 ? -8.684 7.438 21.664 1.00 74.94 93 LEU A CA 1
ATOM 730 C C . LEU A 1 93 ? -8.962 7.748 20.189 1.00 74.94 93 LEU A C 1
ATOM 732 O O . LEU A 1 93 ? -9.982 7.340 19.649 1.00 74.94 93 LEU A O 1
ATOM 736 N N . LEU A 1 94 ? -8.043 8.450 19.526 1.00 72.75 94 LEU A N 1
ATOM 737 C CA . LEU A 1 94 ? -8.168 8.765 18.106 1.00 72.75 94 LEU A CA 1
ATOM 738 C C . LEU A 1 94 ? -8.030 7.513 17.231 1.00 72.75 94 LEU A C 1
ATOM 740 O O . LEU A 1 94 ? -8.693 7.425 16.203 1.00 72.75 94 LEU A O 1
ATOM 744 N N . LEU A 1 95 ? -7.203 6.545 17.637 1.00 72.44 95 LEU A N 1
ATOM 745 C CA . LEU A 1 95 ? -7.129 5.228 17.013 1.00 72.44 95 LEU A CA 1
ATOM 746 C C . LEU A 1 95 ? -8.419 4.442 17.225 1.00 72.44 95 LEU A C 1
ATOM 748 O O . LEU A 1 95 ? -8.907 3.874 16.259 1.00 72.44 95 LEU A O 1
ATOM 752 N N . ASP A 1 96 ? -8.981 4.441 18.431 1.00 74.50 96 ASP A N 1
ATOM 753 C CA . ASP A 1 96 ? -10.224 3.734 18.750 1.00 74.50 96 ASP A CA 1
ATOM 754 C C . ASP A 1 96 ? -11.411 4.325 17.960 1.00 74.50 96 ASP A C 1
ATOM 756 O O . ASP A 1 96 ? -12.185 3.582 17.354 1.00 74.50 96 ASP A O 1
ATOM 760 N N . ASP A 1 97 ? -11.501 5.656 17.861 1.00 74.56 97 ASP A N 1
ATOM 761 C CA . ASP A 1 97 ? -12.486 6.360 17.026 1.00 74.56 97 ASP A CA 1
ATOM 762 C C . ASP A 1 97 ? -12.249 6.116 15.526 1.00 74.56 97 ASP A C 1
ATOM 764 O O . ASP A 1 97 ? -13.191 5.907 14.751 1.00 74.56 97 ASP A O 1
ATOM 768 N N . ALA A 1 98 ? -10.986 6.112 15.087 1.00 69.62 98 ALA A N 1
ATOM 769 C CA . ALA A 1 98 ? -10.625 5.764 13.716 1.00 69.62 98 ALA A CA 1
ATOM 770 C C . ALA A 1 98 ? -11.000 4.309 13.400 1.00 69.62 98 ALA A C 1
ATOM 772 O O . ALA A 1 98 ? -11.479 4.037 12.305 1.00 69.62 98 ALA A O 1
ATOM 773 N N . TRP A 1 99 ? -10.844 3.396 14.362 1.00 69.56 99 TRP A N 1
ATOM 774 C CA . TRP A 1 99 ? -11.181 1.981 14.234 1.00 69.56 99 TRP A CA 1
ATOM 775 C C . TRP A 1 99 ? -12.686 1.763 14.141 1.00 69.56 99 TRP A C 1
ATOM 777 O O . TRP A 1 99 ? -13.166 1.073 13.243 1.00 69.56 99 TRP A O 1
ATOM 787 N N . ALA A 1 100 ? -13.442 2.418 15.023 1.00 71.62 100 ALA A N 1
ATOM 788 C CA . ALA A 1 100 ? -14.898 2.392 15.017 1.00 71.62 100 ALA A CA 1
ATOM 789 C C . ALA A 1 100 ? -15.484 2.979 13.720 1.00 71.62 100 ALA A C 1
ATOM 791 O O . ALA A 1 100 ? -16.548 2.553 13.268 1.00 71.62 100 ALA A O 1
ATOM 792 N N . SER A 1 101 ? -14.781 3.929 13.094 1.00 72.75 101 SER A N 1
ATOM 793 C CA . SER A 1 101 ? -15.195 4.576 11.844 1.00 72.75 101 SER A CA 1
ATOM 794 C C . SER A 1 101 ? -14.683 3.897 10.568 1.00 72.75 101 SER A C 1
ATOM 796 O O . SER A 1 101 ? -15.047 4.333 9.475 1.00 72.75 101 SER A O 1
ATOM 798 N N . LEU A 1 102 ? -13.921 2.797 10.651 1.00 72.12 102 LEU A N 1
ATOM 799 C CA . LEU A 1 102 ? -13.454 2.066 9.459 1.00 72.12 102 LEU A CA 1
ATOM 800 C C . LEU A 1 102 ? -14.609 1.554 8.584 1.00 72.12 102 LEU A C 1
ATOM 802 O O . LEU A 1 102 ? -14.454 1.443 7.367 1.00 72.12 102 LEU A O 1
ATOM 806 N N . TRP A 1 103 ? -15.768 1.281 9.189 1.00 78.06 103 TRP A N 1
ATOM 807 C CA . TRP A 1 103 ? -16.983 0.861 8.486 1.00 78.06 103 TRP A CA 1
ATOM 808 C C . TRP A 1 103 ? -17.927 2.022 8.121 1.00 78.06 103 TRP A C 1
ATOM 810 O O . TRP A 1 103 ? -19.014 1.799 7.584 1.00 78.06 103 TRP A O 1
ATOM 820 N N . ASP A 1 104 ? -17.535 3.275 8.382 1.00 83.06 104 ASP A N 1
ATOM 821 C CA . ASP A 1 104 ? -18.278 4.441 7.904 1.00 83.06 104 ASP A CA 1
ATOM 822 C C . ASP A 1 104 ? -18.222 4.472 6.369 1.00 83.06 104 ASP A C 1
ATOM 824 O O . ASP A 1 104 ? -17.152 4.482 5.748 1.00 83.06 104 ASP A O 1
ATOM 828 N N . TRP A 1 105 ? -19.394 4.525 5.734 1.00 79.00 105 TRP A N 1
ATOM 829 C CA . TRP A 1 105 ? -19.528 4.586 4.281 1.00 79.00 105 TRP A CA 1
ATOM 830 C C . TRP A 1 105 ? -18.737 5.749 3.666 1.00 79.00 105 TRP A C 1
ATOM 832 O O . TRP A 1 105 ? -18.285 5.639 2.525 1.00 79.00 105 TRP A O 1
ATOM 842 N N . ARG A 1 106 ? -18.524 6.848 4.403 1.00 81.19 106 ARG A N 1
ATOM 843 C CA . ARG A 1 106 ? -17.709 7.992 3.965 1.00 81.19 106 ARG A CA 1
ATOM 844 C C . ARG A 1 106 ? -16.240 7.607 3.830 1.00 81.19 106 ARG A C 1
ATOM 846 O O . ARG A 1 106 ? -15.619 7.932 2.818 1.00 81.19 106 ARG A O 1
ATOM 853 N N . VAL A 1 107 ? -15.710 6.884 4.816 1.00 77.88 107 VAL A N 1
ATOM 854 C CA . VAL A 1 107 ? -14.326 6.389 4.833 1.00 77.88 107 VAL A CA 1
ATOM 855 C C . VAL A 1 107 ? -14.140 5.339 3.741 1.00 77.88 107 VAL A C 1
ATOM 857 O O . VAL A 1 107 ? -13.196 5.435 2.959 1.00 77.88 107 VAL A O 1
ATOM 860 N N . ILE A 1 108 ? -15.092 4.412 3.597 1.00 78.62 108 ILE A N 1
ATOM 861 C CA . ILE A 1 108 ? -15.086 3.403 2.526 1.00 78.62 108 ILE A CA 1
ATOM 862 C C . ILE A 1 108 ? -15.109 4.072 1.144 1.00 78.62 108 ILE A C 1
ATOM 864 O O . ILE A 1 108 ? -14.343 3.693 0.259 1.00 78.62 108 ILE A O 1
ATOM 868 N N . THR A 1 109 ? -15.942 5.098 0.952 1.00 79.38 109 THR A N 1
ATOM 869 C CA . THR A 1 109 ? -16.041 5.825 -0.325 1.00 79.38 109 THR A CA 1
ATOM 870 C C . THR A 1 109 ? -14.755 6.589 -0.633 1.00 79.38 109 THR A C 1
ATOM 872 O O . THR A 1 109 ? -14.251 6.517 -1.754 1.00 79.38 109 THR A O 1
ATOM 875 N N . ALA A 1 110 ? -14.181 7.284 0.354 1.00 79.38 110 ALA A N 1
ATOM 876 C CA . ALA A 1 110 ? -12.903 7.973 0.196 1.00 79.38 110 ALA A CA 1
ATOM 877 C C . ALA A 1 110 ? -11.772 6.988 -0.143 1.00 79.38 110 ALA A C 1
ATOM 879 O O . ALA A 1 110 ? -10.999 7.230 -1.074 1.00 79.38 110 ALA A O 1
ATOM 880 N N . ALA A 1 111 ? -11.721 5.842 0.543 1.00 80.25 111 ALA A N 1
ATOM 881 C CA . ALA A 1 111 ? -10.773 4.772 0.262 1.00 80.25 111 ALA A CA 1
ATOM 882 C C . ALA A 1 111 ? -10.965 4.194 -1.150 1.00 80.25 111 ALA A C 1
ATOM 884 O O . ALA A 1 111 ? -9.979 3.988 -1.857 1.00 80.25 111 ALA A O 1
ATOM 885 N N . ALA A 1 112 ? -12.206 3.989 -1.598 1.00 82.56 112 ALA A N 1
ATOM 886 C CA . ALA A 1 112 ? -12.505 3.509 -2.945 1.00 82.56 112 ALA A CA 1
ATOM 887 C C . ALA A 1 112 ? -12.049 4.505 -4.026 1.00 82.56 112 ALA A C 1
ATOM 889 O O . ALA A 1 112 ? -11.401 4.109 -4.997 1.00 82.56 112 ALA A O 1
ATOM 890 N N . ILE A 1 113 ? -12.319 5.805 -3.841 1.00 84.25 113 ILE A N 1
ATOM 891 C CA . ILE A 1 113 ? -11.868 6.866 -4.756 1.00 84.25 113 ILE A CA 1
ATOM 892 C C . ILE A 1 113 ? -10.339 6.905 -4.809 1.00 84.25 113 ILE A C 1
ATOM 894 O O . ILE A 1 113 ? -9.758 6.928 -5.896 1.00 84.25 113 ILE A O 1
ATOM 898 N N . TRP A 1 114 ? -9.677 6.869 -3.651 1.00 82.06 114 TRP A N 1
ATOM 899 C CA . TRP A 1 114 ? -8.220 6.845 -3.569 1.00 82.06 114 TRP A CA 1
ATOM 900 C C . TRP A 1 114 ? -7.621 5.652 -4.322 1.00 82.06 114 TRP A C 1
ATOM 902 O O . TRP A 1 114 ? -6.736 5.832 -5.161 1.00 82.06 114 TRP A O 1
ATOM 912 N N . HIS A 1 115 ? -8.138 4.442 -4.093 1.00 83.69 115 HIS A N 1
ATOM 913 C CA . HIS A 1 115 ? -7.651 3.240 -4.770 1.00 83.69 115 HIS A CA 1
ATOM 914 C C . HIS A 1 115 ? -7.938 3.261 -6.274 1.00 83.69 115 HIS A C 1
ATOM 916 O O . HIS A 1 115 ? -7.095 2.818 -7.051 1.00 83.69 115 HIS A O 1
ATOM 922 N N . ALA A 1 116 ? -9.060 3.838 -6.717 1.00 83.12 116 ALA A N 1
ATOM 923 C CA . ALA A 1 116 ? -9.345 4.031 -8.138 1.00 83.12 116 ALA A CA 1
ATOM 924 C C . ALA A 1 116 ? -8.353 5.005 -8.803 1.00 83.12 116 ALA A C 1
ATOM 926 O O . ALA A 1 116 ? -7.867 4.748 -9.909 1.00 83.12 116 ALA A O 1
ATOM 927 N N . LEU A 1 117 ? -8.005 6.106 -8.126 1.00 85.00 117 LEU A N 1
ATOM 928 C CA . LEU A 1 117 ? -6.986 7.050 -8.596 1.00 85.00 117 LEU A CA 1
ATOM 929 C C . LEU A 1 117 ? -5.596 6.407 -8.633 1.00 85.00 117 LEU A C 1
ATOM 931 O O . LEU A 1 117 ? -4.864 6.583 -9.613 1.00 85.00 117 LEU A O 1
ATOM 935 N N . TRP A 1 118 ? -5.246 5.633 -7.605 1.00 81.69 118 TRP A N 1
ATOM 936 C CA . TRP A 1 118 ? -3.984 4.902 -7.546 1.00 81.69 118 TRP A CA 1
ATOM 937 C C . TRP A 1 118 ? -3.893 3.858 -8.661 1.00 81.69 118 TRP A C 1
ATOM 939 O O . TRP A 1 118 ? -2.916 3.861 -9.407 1.00 81.69 118 TRP A O 1
ATOM 949 N N . LEU A 1 119 ? -4.940 3.054 -8.857 1.00 82.88 119 LEU A N 1
ATOM 950 C CA . LEU A 1 119 ? -5.053 2.093 -9.953 1.00 82.88 119 LEU A CA 1
ATOM 951 C C . LEU A 1 119 ? -4.857 2.771 -11.311 1.00 82.88 119 LEU A C 1
ATOM 953 O O . LEU A 1 119 ? -4.031 2.332 -12.107 1.00 82.88 119 LEU A O 1
ATOM 957 N N . ARG A 1 120 ? -5.563 3.879 -11.566 1.00 83.25 120 ARG A N 1
ATOM 958 C CA . ARG A 1 120 ? -5.428 4.640 -12.815 1.00 83.25 120 ARG A CA 1
ATOM 959 C C . ARG A 1 120 ? -4.003 5.159 -13.014 1.00 83.25 120 ARG A C 1
ATOM 961 O O . ARG A 1 120 ? -3.476 5.093 -14.123 1.00 83.25 120 ARG A O 1
ATOM 968 N N . SER A 1 121 ? -3.387 5.686 -11.958 1.00 82.06 121 SER A N 1
ATOM 969 C CA . SER A 1 121 ? -2.019 6.210 -11.988 1.00 82.06 121 SER A CA 1
ATOM 970 C C . SER A 1 121 ? -0.995 5.108 -12.282 1.00 82.06 121 SER A C 1
ATOM 972 O O . SER A 1 121 ? -0.184 5.257 -13.199 1.00 82.06 121 SER A O 1
ATOM 974 N N . SER A 1 122 ? -1.070 3.985 -11.564 1.00 78.56 122 SER A N 1
ATOM 975 C CA . SER A 1 122 ? -0.186 2.825 -11.725 1.00 78.56 122 SER A CA 1
ATOM 976 C C . SER A 1 122 ? -0.356 2.168 -13.091 1.00 78.56 122 SER A C 1
ATOM 978 O O . SER A 1 122 ? 0.634 1.913 -13.774 1.00 78.56 122 SER A O 1
ATOM 980 N N . TYR A 1 123 ? -1.600 1.979 -13.541 1.00 82.31 123 TYR A N 1
ATOM 981 C CA . TYR A 1 123 ? -1.898 1.450 -14.870 1.00 82.31 123 TYR A CA 1
ATOM 982 C C . TYR A 1 123 ? -1.327 2.348 -15.969 1.00 82.31 123 TYR A C 1
ATOM 984 O O . TYR A 1 123 ? -0.631 1.861 -16.857 1.00 82.31 123 TYR A O 1
ATOM 992 N N . ARG A 1 124 ? -1.532 3.673 -15.875 1.00 80.44 124 ARG A N 1
ATOM 993 C CA . ARG A 1 124 ? -0.958 4.628 -16.832 1.00 80.44 124 ARG A CA 1
ATOM 994 C C . ARG A 1 124 ? 0.561 4.479 -16.906 1.00 80.44 124 ARG A C 1
ATOM 996 O O . ARG A 1 124 ? 1.076 4.289 -18.002 1.00 80.44 124 ARG A O 1
ATOM 1003 N N . LYS A 1 125 ? 1.254 4.497 -15.760 1.00 74.88 125 LYS A N 1
ATOM 1004 C CA . LYS A 1 125 ? 2.717 4.330 -15.696 1.00 74.88 125 LYS A CA 1
ATOM 1005 C C . LYS A 1 125 ? 3.175 3.016 -16.337 1.00 74.88 125 LYS A C 1
ATOM 1007 O O . LYS A 1 125 ? 4.095 3.026 -17.146 1.00 74.88 125 LYS A O 1
ATOM 1012 N N . ALA A 1 126 ? 2.498 1.909 -16.035 1.00 77.75 126 ALA A N 1
ATOM 1013 C CA . ALA A 1 126 ? 2.816 0.600 -16.599 1.00 77.75 126 ALA A CA 1
ATOM 1014 C C . ALA A 1 126 ? 2.595 0.534 -18.123 1.00 77.75 126 ALA A C 1
ATOM 1016 O O . ALA A 1 126 ? 3.382 -0.089 -18.833 1.00 77.75 126 ALA A O 1
ATOM 1017 N N . THR A 1 127 ? 1.559 1.200 -18.648 1.00 79.00 127 THR A N 1
ATOM 1018 C CA . THR A 1 127 ? 1.300 1.253 -20.099 1.00 79.00 127 THR A CA 1
ATOM 1019 C C . THR A 1 127 ? 2.272 2.149 -20.864 1.00 79.00 127 THR A C 1
ATOM 1021 O O . THR A 1 127 ? 2.567 1.860 -22.020 1.00 79.00 127 THR A O 1
ATOM 1024 N N . THR A 1 128 ? 2.788 3.210 -20.235 1.00 76.44 128 THR A N 1
ATOM 1025 C CA . THR A 1 128 ? 3.721 4.160 -20.861 1.00 76.44 128 THR A CA 1
ATOM 1026 C C . THR A 1 128 ? 5.184 3.735 -20.767 1.00 76.44 128 THR A C 1
ATOM 1028 O O . THR A 1 128 ? 6.039 4.432 -21.300 1.00 76.44 128 THR A O 1
ATOM 1031 N N . LEU A 1 129 ? 5.496 2.625 -20.087 1.00 71.81 129 LEU A N 1
ATOM 1032 C CA . LEU A 1 129 ? 6.872 2.146 -19.964 1.00 71.81 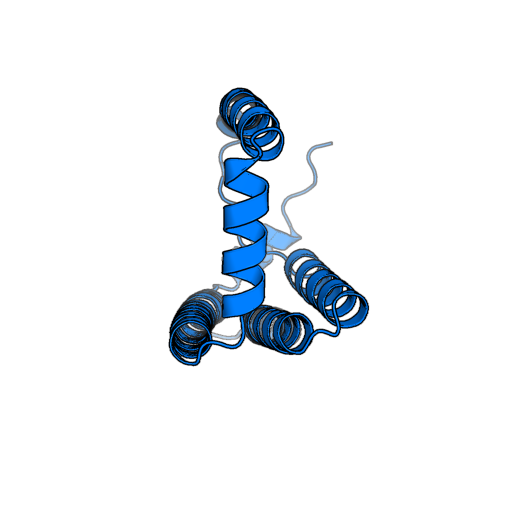129 LEU A CA 1
ATOM 1033 C C . LEU A 1 129 ? 7.423 1.768 -21.345 1.00 71.81 129 LEU A C 1
ATOM 1035 O O . LEU A 1 129 ? 6.819 0.965 -22.058 1.00 71.81 129 LEU A O 1
ATOM 1039 N N . GLU A 1 130 ? 8.578 2.303 -21.726 1.00 71.44 130 GLU A N 1
ATOM 1040 C CA . GLU A 1 130 ? 9.271 1.931 -22.963 1.00 71.44 130 GLU A CA 1
ATOM 1041 C C . GLU A 1 130 ? 10.161 0.695 -22.758 1.00 71.44 130 GLU A C 1
ATOM 1043 O O . GLU A 1 130 ? 10.587 0.390 -21.643 1.00 71.44 130 GLU A O 1
ATOM 1048 N N . ASP A 1 131 ? 10.454 -0.042 -23.837 1.00 66.50 131 ASP A N 1
ATOM 1049 C CA . ASP A 1 131 ? 11.334 -1.223 -23.771 1.00 66.50 131 ASP A CA 1
ATOM 1050 C C . ASP A 1 131 ? 12.759 -0.846 -23.318 1.00 66.50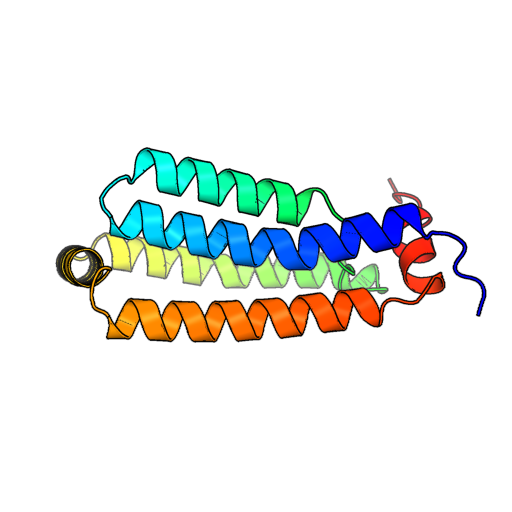 131 ASP A C 1
ATOM 1052 O O . ASP A 1 131 ? 13.426 -1.641 -22.665 1.00 66.50 131 ASP A O 1
ATOM 1056 N N . THR A 1 132 ? 13.198 0.386 -23.586 1.00 65.00 132 THR A N 1
ATOM 1057 C CA . THR A 1 132 ? 14.460 0.973 -23.102 1.00 65.00 132 THR A CA 1
ATOM 1058 C C . THR A 1 132 ? 14.502 1.092 -21.576 1.00 65.00 132 THR A C 1
ATOM 1060 O O . THR A 1 132 ? 15.519 0.755 -20.970 1.00 65.00 132 THR A O 1
ATOM 1063 N N . SER A 1 133 ? 13.397 1.495 -20.938 1.00 64.31 133 SER A N 1
ATOM 1064 C CA . SER A 1 133 ? 13.261 1.523 -19.475 1.00 64.31 133 SER A CA 1
ATOM 1065 C C . SER A 1 133 ? 13.257 0.114 -18.884 1.00 64.31 133 SER A C 1
ATOM 1067 O O . SER A 1 133 ? 13.876 -0.116 -17.849 1.00 64.31 133 SER A O 1
ATOM 1069 N N . ILE A 1 134 ? 12.610 -0.847 -19.556 1.00 65.38 134 ILE A N 1
ATOM 1070 C CA . ILE A 1 134 ? 12.637 -2.259 -19.141 1.00 65.38 134 ILE A CA 1
ATOM 1071 C C . ILE A 1 134 ? 14.072 -2.789 -19.201 1.00 65.38 134 ILE A C 1
ATOM 1073 O O . ILE A 1 134 ? 14.545 -3.384 -18.242 1.00 65.38 134 ILE A O 1
ATOM 1077 N N . ILE A 1 135 ? 14.800 -2.534 -20.287 1.00 67.06 135 ILE A N 1
ATOM 1078 C CA . ILE A 1 135 ? 16.202 -2.943 -20.407 1.00 67.06 135 ILE A CA 1
ATOM 1079 C C . ILE A 1 135 ? 17.038 -2.304 -19.293 1.00 67.06 135 ILE A C 1
ATOM 1081 O O . ILE A 1 135 ? 17.746 -3.034 -18.610 1.00 67.06 135 ILE A O 1
ATOM 1085 N N . ALA A 1 136 ? 16.910 -1.001 -19.029 1.00 63.81 136 ALA A N 1
ATOM 1086 C CA . ALA A 1 136 ? 17.640 -0.329 -17.946 1.00 63.81 136 ALA A CA 1
ATOM 1087 C C . ALA A 1 136 ? 17.380 -0.959 -16.562 1.00 63.81 136 ALA A C 1
ATOM 1089 O O . ALA A 1 136 ? 18.313 -1.152 -15.791 1.00 63.81 136 ALA A O 1
ATOM 1090 N N . I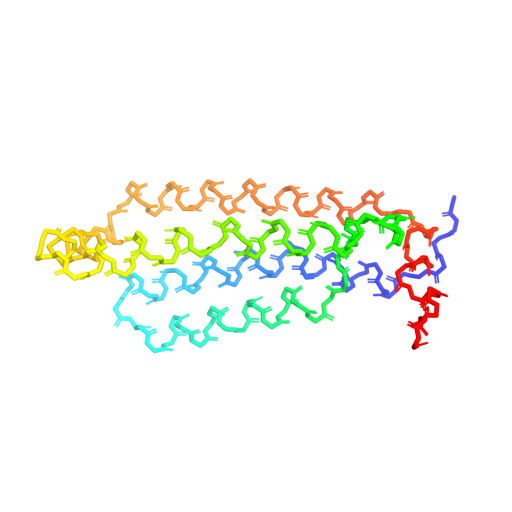LE A 1 137 ? 16.137 -1.364 -16.283 1.00 63.31 137 ILE A N 1
ATOM 1091 C CA . ILE A 1 137 ? 15.769 -2.073 -15.048 1.00 63.31 137 ILE A CA 1
ATOM 1092 C C . ILE A 1 137 ? 16.501 -3.422 -14.906 1.00 63.31 137 ILE A C 1
ATOM 1094 O O . ILE A 1 137 ? 16.825 -3.813 -13.786 1.00 63.31 137 ILE A O 1
ATOM 1098 N N . TYR A 1 138 ? 16.742 -4.138 -16.011 1.00 61.72 138 TYR A N 1
ATOM 1099 C CA . TYR A 1 138 ? 17.274 -5.511 -16.006 1.00 61.72 138 TYR A CA 1
ATOM 1100 C C . TYR A 1 138 ? 18.739 -5.651 -16.454 1.00 61.72 138 TYR A C 1
ATOM 1102 O O . TYR A 1 138 ? 19.295 -6.739 -16.327 1.00 61.72 138 TYR A O 1
ATOM 1110 N N . THR A 1 139 ? 19.365 -4.602 -16.996 1.00 58.09 139 THR A N 1
ATOM 1111 C CA . THR A 1 139 ? 20.753 -4.642 -17.505 1.00 58.09 139 THR A CA 1
ATOM 1112 C C . THR A 1 139 ? 21.712 -3.689 -16.812 1.00 58.09 139 THR A C 1
ATOM 1114 O O . THR A 1 139 ? 22.898 -3.755 -17.122 1.00 58.09 139 THR A O 1
ATOM 1117 N N . GLU A 1 140 ? 21.276 -2.846 -15.870 1.00 53.50 140 GLU A N 1
ATOM 1118 C CA . GLU A 1 140 ? 22.242 -2.189 -14.986 1.00 53.50 140 GLU A CA 1
ATOM 1119 C C . GLU A 1 140 ? 22.945 -3.273 -14.150 1.00 53.50 140 GLU A C 1
ATOM 1121 O O . GLU A 1 140 ? 22.285 -3.927 -13.337 1.00 53.50 140 GLU A O 1
ATOM 1126 N N . PRO A 1 141 ? 24.256 -3.523 -14.356 1.00 45.53 141 PRO A N 1
ATOM 1127 C CA . PRO A 1 141 ? 24.981 -4.433 -13.493 1.00 45.53 141 PRO A CA 1
ATOM 1128 C C . PRO A 1 141 ? 24.950 -3.838 -12.090 1.00 45.53 141 PRO A C 1
ATOM 1130 O O . PRO A 1 141 ? 25.217 -2.643 -11.923 1.00 45.53 141 PRO A O 1
ATOM 1133 N N . GLU A 1 142 ? 24.638 -4.664 -11.091 1.00 48.38 142 GLU A N 1
ATOM 1134 C CA . GLU A 1 142 ? 24.997 -4.362 -9.712 1.00 48.38 142 GLU A CA 1
ATOM 1135 C C . GLU A 1 142 ? 26.477 -3.977 -9.723 1.00 48.38 142 GLU A C 1
ATOM 1137 O O . GLU A 1 142 ? 27.356 -4.818 -9.907 1.00 48.38 142 GLU A O 1
ATOM 1142 N N . LYS A 1 143 ? 26.763 -2.678 -9.607 1.00 46.50 143 LYS A N 1
ATOM 1143 C CA . LYS A 1 143 ? 28.093 -2.227 -9.226 1.00 46.50 143 LYS A CA 1
ATOM 1144 C C . LYS A 1 143 ? 28.241 -2.623 -7.761 1.00 46.50 143 LYS A C 1
ATOM 1146 O O . LYS A 1 143 ? 27.849 -1.862 -6.880 1.00 46.50 143 LYS A O 1
ATOM 1151 N N . SER A 1 144 ? 28.687 -3.864 -7.566 1.00 40.44 144 SER A N 1
ATOM 1152 C CA . SER A 1 144 ? 29.237 -4.407 -6.324 1.00 40.44 144 SER A CA 1
ATOM 1153 C C . SER A 1 144 ? 30.409 -3.566 -5.845 1.00 40.44 144 SER A C 1
ATOM 1155 O O . SER A 1 144 ? 31.241 -3.225 -6.722 1.00 40.44 144 SER A O 1
#